Protein AF-A0A7J4URX9-F1 (afdb_monomer)

Nearest PDB structures (foldseek):
  2frx-assembly2_B  TM=7.242E-01  e=1.346E-05  Escherichia coli
  3m6u-assembly2_B  TM=7.149E-01  e=2.124E-04  Thermus thermophilus HB8
  3m6u-assembly1_A  TM=7.146E-01  e=2.262E-04  Thermus thermophilus HB8
  3m6w-assembly1_A  TM=6.683E-01  e=1.458E-04  Thermus thermophilus HB8
  1r3f-assembly1_A  TM=7.777E-01  e=3.633E-02  Escherichia coli

Structure (mmCIF, N/CA/C/O backbone):
data_AF-A0A7J4URX9-F1
#
_entry.id   AF-A0A7J4URX9-F1
#
loop_
_atom_site.group_PDB
_atom_site.id
_atom_site.type_symbol
_atom_site.label_atom_id
_atom_site.label_alt_id
_atom_site.label_comp_id
_atom_site.label_asym_id
_atom_site.label_entity_id
_atom_site.label_seq_id
_atom_site.pdbx_PDB_ins_code
_atom_site.Cartn_x
_atom_site.Cartn_y
_atom_site.Cartn_z
_atom_site.occupancy
_atom_site.B_iso_or_equiv
_atom_site.auth_seq_id
_atom_site.auth_comp_id
_atom_site.auth_asym_id
_atom_site.auth_atom_id
_atom_site.pdbx_PDB_model_num
ATOM 1 N N . MET A 1 1 ? 7.053 -5.884 31.445 1.00 36.00 1 MET A N 1
ATOM 2 C CA . MET A 1 1 ? 6.019 -6.683 30.756 1.00 36.00 1 MET A CA 1
ATOM 3 C C . MET A 1 1 ? 5.696 -5.965 29.459 1.00 36.00 1 MET A C 1
ATOM 5 O O . MET A 1 1 ? 5.191 -4.854 29.519 1.00 36.00 1 MET A O 1
ATOM 9 N N . ASN A 1 2 ? 6.077 -6.520 28.306 1.00 38.16 2 ASN A N 1
ATOM 10 C CA . ASN A 1 2 ? 5.675 -5.956 27.017 1.00 38.16 2 ASN A CA 1
ATOM 11 C C . ASN A 1 2 ? 4.219 -6.352 26.788 1.00 38.16 2 ASN A C 1
ATOM 13 O O . ASN A 1 2 ? 3.954 -7.459 26.323 1.00 38.16 2 ASN A O 1
ATOM 17 N N . SER A 1 3 ? 3.282 -5.487 27.172 1.00 44.22 3 SER A N 1
ATOM 18 C CA . SER A 1 3 ? 1.875 -5.666 26.828 1.00 44.22 3 SER A CA 1
ATOM 19 C C . SER A 1 3 ? 1.781 -5.687 25.306 1.00 44.22 3 SER A C 1
ATOM 21 O O . SER A 1 3 ? 1.967 -4.666 24.641 1.00 44.22 3 SER A O 1
ATOM 23 N N . THR A 1 4 ? 1.578 -6.873 24.738 1.00 56.09 4 THR A N 1
ATOM 24 C CA . THR A 1 4 ? 1.319 -7.014 23.308 1.00 56.09 4 THR A CA 1
ATOM 25 C C . THR A 1 4 ? -0.019 -6.334 23.076 1.00 56.09 4 THR A C 1
ATOM 27 O O . THR A 1 4 ? -1.043 -6.844 23.510 1.00 56.09 4 THR A O 1
ATOM 30 N N . ASN A 1 5 ? -0.008 -5.137 22.489 1.00 66.88 5 ASN A N 1
ATOM 31 C CA . ASN A 1 5 ? -1.236 -4.398 22.229 1.00 66.88 5 ASN A CA 1
ATOM 32 C C . ASN A 1 5 ? -2.047 -5.176 21.180 1.00 66.88 5 ASN A C 1
ATOM 34 O O . ASN A 1 5 ? -1.702 -5.176 19.994 1.00 66.88 5 ASN A O 1
ATOM 38 N N . ILE A 1 6 ? -3.044 -5.926 21.655 1.00 77.31 6 ILE A N 1
ATOM 39 C CA . ILE A 1 6 ? -3.957 -6.758 20.862 1.00 77.31 6 ILE A CA 1
ATOM 40 C C . ILE A 1 6 ? -5.274 -6.044 20.540 1.00 77.31 6 ILE A C 1
ATOM 42 O O . ILE A 1 6 ? -6.060 -6.569 19.759 1.00 77.31 6 ILE A O 1
ATOM 46 N N . THR A 1 7 ? -5.490 -4.850 21.089 1.00 84.44 7 THR A N 1
ATOM 47 C CA . THR A 1 7 ? -6.725 -4.086 20.920 1.00 84.44 7 THR A CA 1
ATOM 48 C C . THR A 1 7 ? -6.780 -3.444 19.539 1.00 84.44 7 THR A C 1
ATOM 50 O O . THR A 1 7 ? -5.805 -2.851 19.064 1.00 84.44 7 THR A O 1
ATOM 53 N N . PHE A 1 8 ? -7.936 -3.570 18.895 1.00 87.62 8 PHE A N 1
ATOM 54 C CA . PHE A 1 8 ? -8.270 -2.878 17.659 1.00 87.62 8 PHE A CA 1
ATOM 55 C C . PHE A 1 8 ? -9.323 -1.809 17.938 1.00 87.62 8 PHE A C 1
ATOM 57 O O . PHE A 1 8 ? -10.395 -2.131 18.444 1.00 87.62 8 PHE A O 1
ATOM 64 N N . ASN A 1 9 ? -9.031 -0.573 17.537 1.00 90.12 9 ASN A N 1
ATOM 65 C CA . ASN A 1 9 ? -9.954 0.553 17.636 1.00 90.12 9 ASN A CA 1
ATOM 66 C C . ASN A 1 9 ? -10.513 0.872 16.254 1.00 90.12 9 ASN A C 1
ATOM 68 O O . ASN A 1 9 ? -9.742 1.037 15.304 1.00 90.12 9 ASN A O 1
ATOM 72 N N . LEU A 1 10 ? -11.834 0.961 16.126 1.00 91.44 10 LEU A N 1
ATOM 73 C CA . LEU A 1 10 ? -12.465 1.393 14.882 1.00 91.44 10 LEU A CA 1
ATOM 74 C C . LEU A 1 10 ? -11.994 2.813 14.521 1.00 91.44 10 LEU A C 1
ATOM 76 O O . LEU A 1 10 ? -11.958 3.693 15.381 1.00 91.44 10 LEU A O 1
ATOM 80 N N . LEU A 1 11 ? -11.635 3.043 13.255 1.00 92.12 11 LEU A N 1
ATOM 81 C CA . LEU A 1 11 ? -11.322 4.389 12.777 1.00 92.12 11 LEU A CA 1
ATOM 82 C C . LEU A 1 11 ? -12.607 5.235 12.770 1.00 92.12 11 LEU A C 1
ATOM 84 O O . LEU A 1 11 ? -13.595 4.796 12.167 1.00 92.12 11 LEU A O 1
ATOM 88 N N . PRO A 1 12 ? -12.594 6.443 13.364 1.00 91.25 12 PRO A N 1
ATOM 89 C CA . PRO A 1 12 ? -13.695 7.391 13.234 1.00 91.25 12 PRO A CA 1
ATOM 90 C C . PRO A 1 12 ? -13.956 7.733 11.765 1.00 91.25 12 PRO A C 1
ATOM 92 O O . PRO A 1 12 ? -13.069 7.604 10.914 1.00 91.25 12 PRO A O 1
ATOM 95 N N . PHE A 1 13 ? -15.174 8.175 11.445 1.00 88.50 13 PHE A N 1
ATOM 96 C CA . PHE A 1 13 ? -15.499 8.550 10.069 1.00 88.50 13 PHE A CA 1
ATOM 97 C C . PHE A 1 13 ? -14.692 9.784 9.636 1.00 88.50 13 PHE A C 1
ATOM 99 O O . PHE A 1 13 ? -14.005 9.732 8.612 1.00 88.50 13 PHE A O 1
ATOM 106 N N . ASP A 1 14 ? -14.718 10.834 10.460 1.00 84.44 14 ASP A N 1
ATOM 107 C CA . ASP A 1 14 ? -14.059 12.127 10.249 1.00 84.44 14 ASP A CA 1
ATOM 108 C C . ASP A 1 14 ? -13.445 12.691 11.553 1.00 84.44 14 ASP A C 1
ATOM 110 O O . ASP A 1 14 ? -13.210 11.958 12.512 1.00 84.44 14 ASP A O 1
ATOM 114 N N . THR A 1 15 ? -13.115 13.985 11.590 1.00 79.19 15 THR A N 1
ATOM 115 C CA . THR A 1 15 ? -12.515 14.650 12.761 1.00 79.19 15 THR A CA 1
ATOM 116 C C . THR A 1 15 ? -13.538 15.197 13.765 1.00 79.19 15 THR A C 1
ATOM 118 O O . THR A 1 15 ? -13.140 15.790 14.764 1.00 79.19 15 THR A O 1
ATOM 121 N N . SER A 1 16 ? -14.844 15.001 13.547 1.00 71.69 16 SER A N 1
ATOM 122 C CA . SER A 1 16 ? -15.910 15.488 14.441 1.00 71.69 16 SER A CA 1
ATOM 123 C C . SER A 1 16 ? -16.097 14.645 15.714 1.00 71.69 16 SER A C 1
ATOM 125 O O . SER A 1 16 ? -16.978 14.929 16.526 1.00 71.69 16 SER A O 1
ATOM 127 N N . HIS A 1 17 ? -15.267 13.616 15.908 1.00 60.38 17 HIS A N 1
ATOM 128 C CA . HIS A 1 17 ? -15.390 12.637 16.987 1.00 60.38 17 HIS A CA 1
ATOM 129 C C . HIS A 1 17 ? -14.610 13.009 18.271 1.00 60.38 17 HIS A C 1
ATOM 131 O O . HIS A 1 17 ? -13.678 13.811 18.260 1.00 60.38 17 HIS A O 1
ATOM 137 N N . GLU A 1 18 ? -15.028 12.422 19.402 1.00 56.81 18 GLU A N 1
ATOM 138 C CA . GLU A 1 18 ? -14.534 12.693 20.764 1.00 56.81 18 GLU A CA 1
ATOM 139 C C . GLU A 1 18 ? -13.022 12.455 20.972 1.00 56.81 18 GLU A C 1
ATOM 141 O O . GLU A 1 18 ? -12.392 11.628 20.314 1.00 56.81 18 GLU A O 1
ATOM 146 N N . GLN A 1 19 ? -12.459 13.129 21.985 1.00 54.59 19 GLN A N 1
ATOM 147 C CA . GLN A 1 19 ? -11.021 13.259 22.288 1.00 54.59 19 GLN A CA 1
ATOM 148 C C . GLN A 1 19 ? -10.251 11.957 22.640 1.00 54.59 19 GLN A C 1
ATOM 150 O O . GLN A 1 19 ? -9.067 12.038 22.952 1.00 54.59 19 GLN A O 1
ATOM 155 N N . ASN A 1 20 ? -10.866 10.769 22.567 1.00 52.75 20 ASN A N 1
ATOM 156 C CA . ASN A 1 20 ? -10.269 9.483 22.978 1.00 52.75 20 ASN A CA 1
ATOM 157 C C . ASN A 1 20 ? -10.174 8.414 21.865 1.00 52.75 20 ASN A C 1
ATOM 159 O O . ASN A 1 20 ? -9.870 7.258 22.154 1.00 52.75 20 ASN A O 1
ATOM 163 N N . GLN A 1 21 ? -10.419 8.763 20.599 1.00 59.75 21 GLN A N 1
ATOM 164 C CA . GLN A 1 21 ? -10.327 7.826 19.468 1.00 59.75 21 GLN A CA 1
ATOM 165 C C . GLN A 1 21 ? -9.030 7.988 18.663 1.00 59.75 21 GLN A C 1
ATOM 167 O O . GLN A 1 21 ? -8.235 8.899 18.902 1.00 59.75 21 GLN A O 1
ATOM 172 N N . SER A 1 22 ? -8.800 7.070 17.713 1.00 63.94 22 SER A N 1
ATOM 173 C CA . SER A 1 22 ? -7.709 7.194 16.742 1.00 63.94 22 SER A CA 1
ATOM 174 C C . SER A 1 22 ? -7.708 8.596 16.136 1.00 63.94 22 SER A C 1
ATOM 176 O O . SER A 1 22 ? -8.734 9.095 15.685 1.00 63.94 22 SER A O 1
ATOM 178 N N . THR A 1 23 ? -6.535 9.216 16.089 1.00 79.56 23 THR A N 1
ATOM 179 C CA . THR A 1 23 ? -6.318 10.506 15.414 1.00 79.56 23 THR A CA 1
ATOM 180 C C . THR A 1 23 ? -6.348 10.376 13.891 1.00 79.56 23 THR A C 1
ATOM 182 O O . THR A 1 23 ? -6.198 11.370 13.192 1.00 79.56 23 THR A O 1
ATOM 185 N N . ILE A 1 24 ? -6.496 9.153 13.378 1.00 90.00 24 ILE A N 1
ATOM 186 C CA . ILE A 1 24 ? -6.579 8.844 11.960 1.00 90.00 24 ILE A CA 1
ATOM 187 C C . ILE A 1 24 ? -8.029 8.530 11.611 1.00 90.00 24 ILE A C 1
ATOM 189 O O . ILE A 1 24 ? -8.640 7.640 12.200 1.00 90.00 24 ILE A O 1
ATOM 193 N N . THR A 1 25 ? -8.555 9.198 10.594 1.00 93.19 25 THR A N 1
ATOM 194 C CA . THR A 1 25 ? -9.942 9.018 10.164 1.00 93.19 25 THR A CA 1
ATOM 195 C C . THR A 1 25 ? -10.059 8.080 8.966 1.00 93.19 25 THR A C 1
ATOM 197 O O . THR A 1 25 ? -9.126 7.881 8.175 1.00 93.19 25 THR A O 1
ATOM 200 N N . ARG A 1 26 ? -11.250 7.500 8.794 1.00 95.25 26 ARG A N 1
ATOM 201 C CA . ARG A 1 26 ? -11.617 6.760 7.585 1.00 95.25 26 ARG A CA 1
ATOM 202 C C . ARG A 1 26 ? -11.500 7.658 6.356 1.00 95.25 26 ARG A C 1
ATOM 204 O O . ARG A 1 26 ? -10.989 7.197 5.337 1.00 95.25 26 ARG A O 1
ATOM 211 N N . MET A 1 27 ? -1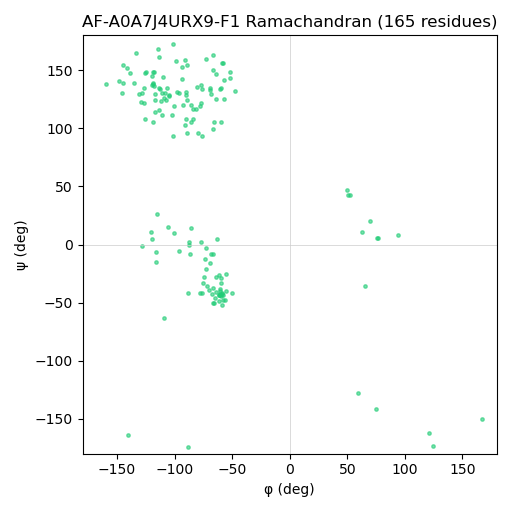1.972 8.902 6.440 1.00 95.38 27 MET A N 1
ATOM 212 C CA . MET A 1 27 ? -11.919 9.848 5.327 1.00 95.38 27 MET A CA 1
ATOM 213 C C . MET A 1 27 ? -10.487 10.097 4.848 1.00 95.38 27 MET A C 1
ATOM 215 O O . MET A 1 27 ? -10.219 9.879 3.670 1.00 95.38 27 MET A O 1
ATOM 219 N N . GLU A 1 28 ? -9.555 10.438 5.742 1.00 95.69 28 GLU A N 1
ATOM 220 C CA . GLU A 1 28 ? -8.148 10.684 5.378 1.00 95.69 28 GLU A CA 1
ATOM 221 C C . GLU A 1 28 ? -7.490 9.451 4.747 1.00 95.69 28 GLU A C 1
ATOM 223 O O . GLU A 1 28 ? -6.751 9.550 3.765 1.00 95.69 28 GLU A O 1
ATOM 228 N N . LEU A 1 29 ? -7.782 8.261 5.284 1.00 97.31 29 LEU A N 1
ATOM 229 C CA . LEU A 1 29 ? -7.277 7.012 4.727 1.00 97.31 29 LEU A CA 1
ATOM 230 C C . LEU A 1 29 ? -7.762 6.799 3.288 1.00 97.31 29 LEU A C 1
ATOM 232 O O . LEU A 1 29 ? -6.967 6.427 2.422 1.00 97.31 29 LEU A O 1
ATOM 236 N N . LEU A 1 30 ? -9.061 6.966 3.038 1.00 97.69 30 LEU A N 1
ATOM 237 C CA . LEU A 1 30 ? -9.641 6.732 1.716 1.00 97.69 30 LEU A CA 1
ATOM 238 C C . LEU A 1 30 ? -9.244 7.824 0.723 1.00 97.69 30 LEU A C 1
ATOM 240 O O . LEU A 1 30 ? -8.968 7.515 -0.436 1.00 97.69 30 LEU A O 1
ATOM 244 N N . GLU A 1 31 ? -9.128 9.067 1.183 1.00 97.19 31 GLU A N 1
ATOM 245 C CA . GLU A 1 31 ? -8.589 10.172 0.401 1.00 97.19 31 GLU A CA 1
ATOM 246 C C . GLU A 1 31 ? -7.152 9.885 -0.042 1.00 97.19 31 GLU A C 1
ATOM 248 O O . GLU A 1 31 ? -6.835 10.045 -1.220 1.00 97.19 31 GLU A O 1
ATOM 253 N N . PHE A 1 32 ? -6.296 9.366 0.844 1.00 97.56 32 PHE A N 1
ATOM 254 C CA . PHE A 1 32 ? -4.947 8.943 0.467 1.00 97.56 32 PHE A CA 1
ATOM 255 C C . PHE A 1 32 ? -4.959 7.910 -0.673 1.00 97.56 32 PHE A C 1
ATOM 257 O O . PHE A 1 32 ? -4.226 8.064 -1.654 1.00 97.56 32 PHE A O 1
ATOM 264 N N . TRP A 1 33 ? -5.787 6.864 -0.576 1.00 98.50 33 TRP A N 1
ATOM 265 C CA . TRP A 1 33 ? -5.864 5.822 -1.609 1.00 98.50 33 TRP A CA 1
ATOM 266 C C . TRP A 1 33 ? -6.428 6.342 -2.937 1.00 98.50 33 TRP A C 1
ATOM 268 O O . TRP A 1 33 ? -5.928 5.964 -4.002 1.00 98.50 33 TRP A O 1
ATOM 278 N N . ASN A 1 34 ? -7.413 7.237 -2.888 1.00 98.56 34 ASN A N 1
ATOM 279 C CA . ASN A 1 34 ? -7.955 7.887 -4.075 1.00 98.56 34 ASN A CA 1
ATOM 280 C C . ASN A 1 34 ? -6.922 8.818 -4.728 1.00 98.56 34 ASN A C 1
ATOM 282 O O . ASN A 1 34 ? -6.631 8.696 -5.916 1.00 98.56 34 ASN A O 1
ATOM 286 N N . ASN A 1 35 ? -6.297 9.701 -3.952 1.00 97.88 35 ASN A N 1
ATOM 287 C CA . ASN A 1 35 ? -5.339 10.672 -4.470 1.00 97.88 35 ASN A CA 1
ATOM 288 C C . ASN A 1 35 ? -4.096 9.977 -5.032 1.00 97.88 35 ASN A C 1
ATOM 290 O O . ASN A 1 35 ? -3.680 10.274 -6.152 1.00 97.88 35 ASN A O 1
ATOM 294 N N . ARG A 1 36 ? -3.532 9.006 -4.297 1.00 98.19 36 ARG A N 1
ATOM 295 C CA . ARG A 1 36 ? -2.291 8.344 -4.708 1.00 98.19 36 ARG A CA 1
ATOM 296 C C . ARG A 1 36 ? -2.497 7.305 -5.804 1.00 98.19 36 ARG A C 1
ATOM 298 O O . ARG A 1 36 ? -1.669 7.234 -6.705 1.00 98.19 36 ARG A O 1
ATOM 305 N N . PHE A 1 37 ? -3.550 6.492 -5.737 1.00 98.44 37 PHE A N 1
ATOM 306 C CA . PHE A 1 37 ? -3.718 5.334 -6.628 1.00 98.44 37 PHE A CA 1
ATOM 307 C C . PHE A 1 37 ? -4.937 5.430 -7.550 1.00 98.44 37 PHE A C 1
ATOM 309 O O . PHE A 1 37 ? -5.101 4.598 -8.446 1.00 98.44 37 PHE A O 1
ATOM 316 N N . GLY A 1 38 ? -5.783 6.445 -7.370 1.00 98.31 38 GLY A N 1
ATOM 317 C CA . GLY A 1 38 ? -7.036 6.580 -8.106 1.00 98.31 38 GLY A CA 1
ATOM 318 C C . GLY A 1 38 ? -8.081 5.541 -7.703 1.00 98.31 38 GLY A C 1
ATOM 319 O O . GLY A 1 38 ? -8.961 5.243 -8.500 1.00 98.31 38 GLY A O 1
ATOM 320 N N . ILE A 1 39 ? -7.978 4.920 -6.523 1.00 98.50 39 ILE A N 1
ATOM 321 C CA . ILE A 1 39 ? -8.969 3.918 -6.105 1.00 98.50 39 ILE A CA 1
ATOM 322 C C . ILE A 1 39 ? -10.173 4.633 -5.476 1.00 98.50 39 ILE A C 1
ATOM 324 O O . ILE A 1 39 ? -9.998 5.251 -4.423 1.00 98.50 39 ILE A O 1
ATOM 328 N N . PRO A 1 40 ? -11.383 4.532 -6.063 1.00 97.88 40 PRO A N 1
ATOM 329 C CA . PRO A 1 40 ? -12.571 5.178 -5.516 1.00 97.88 40 PRO A CA 1
ATOM 330 C C . PRO A 1 40 ? -12.951 4.609 -4.145 1.00 97.88 40 PRO A C 1
ATOM 332 O O . PRO A 1 40 ? -12.793 3.412 -3.881 1.00 97.88 40 PRO A O 1
ATOM 335 N N . SER A 1 41 ? -13.490 5.459 -3.272 1.00 97.06 41 SER A N 1
ATOM 336 C CA . SER A 1 41 ? -13.866 5.090 -1.900 1.00 97.06 41 SER A CA 1
ATOM 337 C C . SER A 1 41 ? -14.936 3.986 -1.836 1.00 97.06 41 SER A C 1
ATOM 339 O O . SER A 1 41 ? -14.980 3.196 -0.891 1.00 97.06 41 SER A O 1
ATOM 341 N N . GLU A 1 42 ? -15.753 3.877 -2.883 1.00 97.19 42 GLU A N 1
ATOM 342 C CA . GLU A 1 42 ? -16.861 2.941 -3.057 1.00 97.19 42 GLU A CA 1
ATOM 343 C C . GLU A 1 42 ? -16.375 1.489 -3.094 1.00 97.19 42 GLU A C 1
ATOM 345 O O . GLU A 1 42 ? -17.097 0.585 -2.667 1.00 97.19 42 GLU A O 1
ATOM 350 N N . ILE A 1 43 ? -15.129 1.263 -3.531 1.00 97.88 43 ILE A N 1
ATOM 351 C CA . ILE A 1 43 ? -14.460 -0.045 -3.480 1.00 97.88 43 ILE A CA 1
ATOM 352 C C . ILE A 1 43 ? -14.355 -0.552 -2.036 1.00 97.88 43 ILE A C 1
ATOM 354 O O . ILE A 1 43 ? -14.388 -1.757 -1.780 1.00 97.88 43 ILE A O 1
ATOM 358 N N . PHE A 1 44 ? -14.285 0.366 -1.071 1.00 97.06 44 PHE A N 1
ATOM 359 C CA . PHE A 1 44 ? -14.112 0.064 0.344 1.00 97.06 44 PHE A CA 1
ATOM 360 C C . PHE A 1 44 ? -15.417 0.131 1.150 1.00 97.06 44 PHE A C 1
ATOM 362 O O . PHE A 1 44 ? -15.371 0.059 2.379 1.00 97.06 44 PHE A O 1
ATOM 369 N N . LYS A 1 45 ? -16.588 0.251 0.504 1.00 94.62 45 LYS A N 1
ATOM 370 C CA . LYS A 1 45 ? -17.884 0.432 1.194 1.00 94.62 45 LYS A CA 1
ATOM 371 C C . LYS A 1 45 ? -18.250 -0.707 2.151 1.00 94.62 45 LYS A C 1
ATOM 373 O O . LYS A 1 45 ? -18.870 -0.469 3.176 1.00 94.62 45 LYS A O 1
ATOM 378 N N . GLU A 1 46 ? -17.845 -1.935 1.830 1.00 94.19 46 GLU A N 1
ATOM 379 C CA . GLU A 1 46 ? -18.103 -3.123 2.659 1.00 94.19 46 GLU A CA 1
ATOM 380 C C . GLU A 1 46 ? -17.027 -3.353 3.734 1.00 94.19 46 GLU A C 1
ATOM 382 O O . GLU A 1 46 ? -17.090 -4.339 4.470 1.00 94.19 46 GLU A O 1
ATOM 387 N N . TYR A 1 47 ? -16.009 -2.489 3.793 1.00 96.31 47 TYR A N 1
ATOM 388 C CA . TYR A 1 47 ? -14.886 -2.631 4.710 1.00 96.31 47 TYR A CA 1
ATOM 389 C C . TYR A 1 47 ? -14.971 -1.618 5.843 1.00 96.31 47 TYR A C 1
ATOM 391 O O . TYR A 1 47 ? -15.149 -0.426 5.600 1.00 96.31 47 TYR A O 1
ATOM 399 N N . THR A 1 48 ? -14.750 -2.075 7.069 1.00 95.12 48 THR A N 1
ATOM 400 C CA . THR A 1 48 ? -14.400 -1.243 8.221 1.00 95.12 48 THR A CA 1
ATOM 401 C C . THR A 1 48 ? -12.883 -1.174 8.369 1.00 95.12 48 THR A C 1
ATOM 403 O O . THR A 1 48 ? -12.160 -2.080 7.937 1.00 95.12 48 THR A O 1
ATOM 406 N N . PHE A 1 49 ? -12.388 -0.081 8.954 1.00 95.31 49 PHE A N 1
ATOM 407 C CA . PHE A 1 49 ? -10.960 0.119 9.177 1.00 95.31 49 PHE A CA 1
ATOM 408 C C . PHE A 1 49 ? -10.662 0.255 10.655 1.00 95.31 49 PHE A C 1
ATOM 410 O O . PHE A 1 49 ? -11.398 0.925 11.370 1.00 95.31 49 PHE A O 1
ATOM 417 N N . TRP A 1 50 ? -9.572 -0.368 11.085 1.00 93.81 50 TRP A N 1
ATOM 418 C CA . TRP A 1 50 ? -9.232 -0.494 12.497 1.00 93.81 50 TRP A CA 1
ATOM 419 C C . TRP A 1 50 ? -7.758 -0.197 12.736 1.00 93.81 50 TRP A C 1
ATOM 421 O O . TRP A 1 50 ? -6.903 -0.652 11.973 1.00 93.81 50 TRP A O 1
ATOM 431 N N . GLU A 1 51 ? -7.442 0.525 13.802 1.00 92.62 51 GLU A N 1
ATOM 432 C CA . GLU A 1 51 ? -6.076 0.789 14.232 1.00 92.62 51 GLU A CA 1
ATOM 433 C C . GLU A 1 51 ? -5.664 -0.182 15.346 1.00 92.62 51 GLU A C 1
ATOM 435 O O . GLU A 1 51 ? -6.385 -0.354 16.324 1.00 92.62 51 GLU A O 1
ATOM 440 N N . LYS A 1 52 ? -4.486 -0.809 15.207 1.00 89.94 52 LYS A N 1
ATOM 441 C CA . LYS A 1 52 ? -3.869 -1.655 16.244 1.00 89.94 52 LYS A CA 1
ATOM 442 C C . LYS A 1 52 ? -2.518 -1.092 16.680 1.00 89.94 52 LYS A C 1
ATOM 444 O O . LYS A 1 52 ? -1.519 -1.272 15.979 1.00 89.94 52 LYS A O 1
ATOM 449 N N . GLY A 1 53 ? -2.444 -0.486 17.859 1.00 85.81 53 GLY A N 1
ATOM 450 C CA . GLY A 1 53 ? -1.250 0.244 18.297 1.00 85.81 53 GLY A CA 1
ATOM 451 C C . GLY A 1 53 ? -1.127 1.587 17.571 1.00 85.81 53 GLY A C 1
ATOM 452 O O . GLY A 1 53 ? -2.132 2.238 17.345 1.00 85.81 53 GLY A O 1
ATOM 453 N N . SER A 1 54 ? 0.087 2.012 17.203 1.00 85.38 54 SER A N 1
ATOM 454 C CA . SER A 1 54 ? 0.303 3.324 16.570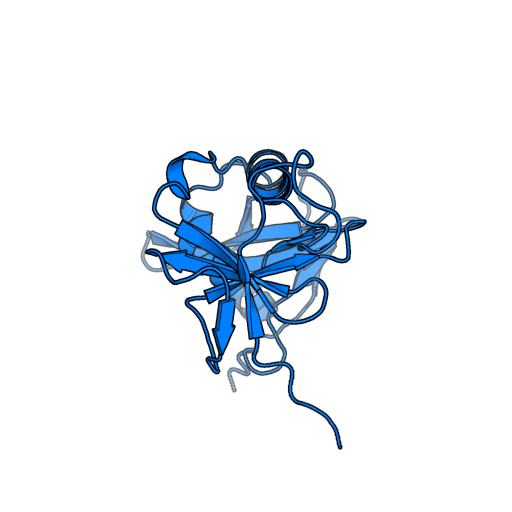 1.00 85.38 54 SER A CA 1
ATOM 455 C C . SER A 1 54 ? 0.466 3.215 15.054 1.00 85.38 54 SER A C 1
ATOM 457 O O . SER A 1 54 ? 1.380 2.544 14.562 1.00 85.38 54 SER A O 1
ATOM 459 N N . GLY A 1 55 ? -0.431 3.865 14.311 1.00 89.56 55 GLY A N 1
ATOM 460 C CA . GLY A 1 55 ? -0.330 4.064 12.871 1.00 89.56 55 GLY A CA 1
ATOM 461 C C . GLY A 1 55 ? -0.672 2.841 12.036 1.00 89.56 55 GLY A C 1
ATOM 462 O O . GLY A 1 55 ? -0.463 2.819 10.817 1.00 89.56 55 GLY A O 1
ATOM 463 N N . LYS A 1 56 ? -1.138 1.772 12.684 1.00 93.94 56 LYS A N 1
ATOM 464 C CA . LYS A 1 56 ? -1.303 0.474 12.055 1.00 93.94 56 LYS A CA 1
ATOM 465 C C . LYS A 1 56 ? -2.763 0.215 11.697 1.00 93.94 56 LYS A C 1
ATOM 467 O O . LYS A 1 56 ? -3.478 -0.427 12.453 1.00 93.94 56 LYS A O 1
ATOM 472 N N . ILE A 1 57 ? -3.133 0.547 10.458 1.00 95.81 57 ILE A N 1
ATOM 473 C CA . ILE A 1 57 ? -4.494 0.400 9.919 1.00 95.81 57 ILE A CA 1
ATOM 474 C C . ILE A 1 57 ? -4.745 -0.963 9.255 1.00 95.81 57 ILE A C 1
ATOM 476 O O . ILE A 1 57 ? -3.954 -1.419 8.421 1.00 95.81 57 ILE A O 1
ATOM 480 N N . TRP A 1 58 ? -5.846 -1.605 9.614 1.00 96.12 58 TRP A N 1
ATOM 481 C CA . TRP A 1 58 ? -6.323 -2.885 9.101 1.00 96.12 58 TRP A CA 1
ATOM 482 C C . TRP A 1 58 ? -7.677 -2.710 8.426 1.00 96.12 58 TRP A C 1
ATOM 484 O O . TRP A 1 58 ? -8.451 -1.856 8.837 1.00 96.12 58 TRP A O 1
ATOM 494 N N . ALA A 1 59 ? -7.954 -3.511 7.401 1.00 96.69 59 ALA A N 1
ATOM 495 C CA . ALA A 1 59 ? -9.232 -3.540 6.701 1.00 96.69 59 ALA A CA 1
ATOM 496 C C . ALA A 1 59 ? -9.952 -4.857 6.994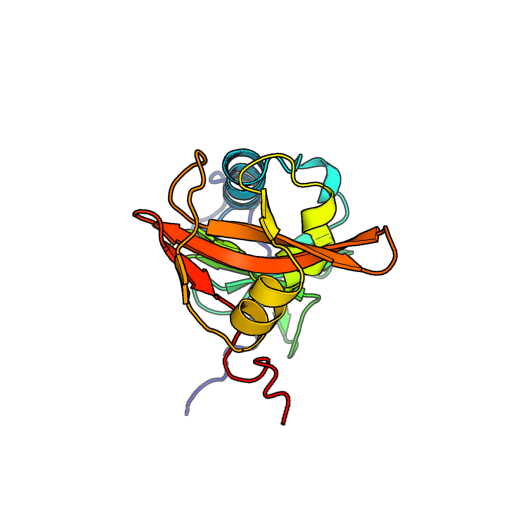 1.00 96.69 59 ALA A C 1
ATOM 498 O O . ALA A 1 59 ? -9.374 -5.934 6.816 1.00 96.69 59 ALA A O 1
ATOM 499 N N . PHE A 1 60 ? -11.221 -4.771 7.375 1.00 94.94 60 PHE A N 1
ATOM 500 C CA . PHE A 1 60 ? -12.073 -5.914 7.682 1.00 94.94 60 PHE A CA 1
ATOM 501 C C . PHE A 1 60 ? -13.376 -5.822 6.901 1.00 94.94 60 PHE A C 1
ATOM 503 O O . PHE A 1 60 ? -14.012 -4.776 6.903 1.00 94.94 60 PHE A O 1
ATOM 510 N N . LYS A 1 61 ? -13.772 -6.897 6.214 1.00 93.06 61 LYS A N 1
ATOM 511 C CA . LYS A 1 61 ? -15.062 -6.940 5.518 1.00 93.06 61 LYS A CA 1
ATOM 512 C C . LYS A 1 61 ? -16.134 -7.381 6.512 1.00 93.06 61 LYS A C 1
ATOM 514 O O . LYS A 1 61 ? -16.186 -8.558 6.856 1.00 93.06 61 LYS A O 1
ATOM 519 N N . GLY A 1 62 ? -16.961 -6.442 6.958 1.00 86.00 62 GLY A N 1
ATOM 520 C CA . GLY A 1 62 ? -17.957 -6.651 8.009 1.00 86.00 62 GLY A CA 1
ATOM 521 C C . GLY A 1 62 ? -17.807 -5.665 9.166 1.00 86.00 62 GLY A C 1
ATOM 522 O O . GLY A 1 62 ? -16.993 -4.742 9.112 1.00 86.00 62 GLY A O 1
ATOM 523 N N . ASN A 1 63 ? -18.595 -5.889 10.217 1.00 78.75 63 ASN A N 1
ATOM 524 C CA . ASN A 1 63 ? -18.665 -5.037 11.402 1.00 78.75 63 ASN A CA 1
ATOM 525 C C . ASN A 1 63 ? -18.424 -5.866 12.670 1.00 78.75 63 ASN A C 1
ATOM 527 O O . ASN A 1 63 ? -18.812 -7.032 12.734 1.00 78.75 63 ASN A O 1
ATOM 531 N N . LEU A 1 64 ? -17.808 -5.242 13.669 1.00 80.81 64 LEU A N 1
ATOM 532 C CA . LEU A 1 64 ? -17.605 -5.762 15.022 1.00 80.81 64 LEU A CA 1
ATOM 533 C C . LEU A 1 64 ? -17.982 -4.662 16.031 1.00 80.81 64 LEU A C 1
ATOM 535 O O . LEU A 1 64 ? -18.096 -3.500 15.623 1.00 80.81 64 LEU A O 1
ATOM 539 N N . PRO A 1 65 ? -18.174 -4.990 17.323 1.00 76.81 65 PRO A N 1
ATOM 540 C CA . PRO A 1 65 ? -18.222 -3.982 18.379 1.00 76.81 65 PRO A CA 1
ATOM 541 C C . PRO A 1 65 ? -16.990 -3.068 18.325 1.00 76.81 65 PRO A C 1
ATOM 543 O O . PRO A 1 65 ? -15.915 -3.506 17.924 1.00 76.81 65 PRO A O 1
ATOM 546 N N . GLN A 1 66 ? -17.151 -1.806 18.727 1.00 68.56 66 GLN A N 1
ATOM 547 C CA . GLN A 1 66 ? -16.172 -0.725 18.522 1.00 68.56 66 GLN A CA 1
ATOM 548 C C . GLN A 1 66 ? -14.762 -1.010 19.069 1.00 68.56 66 GLN A C 1
ATOM 550 O O . GLN A 1 66 ? -13.785 -0.479 18.537 1.00 68.56 66 GLN A O 1
ATOM 555 N N . GLU A 1 67 ? -14.663 -1.877 20.075 1.00 70.25 67 GLU A N 1
ATOM 556 C CA . GLU A 1 67 ? -13.416 -2.423 20.597 1.00 70.25 67 GLU A CA 1
ATOM 557 C C . GLU A 1 67 ? -13.504 -3.949 20.608 1.00 70.25 67 GLU A C 1
ATOM 559 O O . GLU A 1 67 ? -14.519 -4.536 20.992 1.00 70.25 67 GLU A O 1
ATOM 564 N N . THR A 1 68 ? -12.452 -4.616 20.137 1.00 73.06 68 THR A N 1
ATOM 565 C CA . THR A 1 68 ? -12.368 -6.080 20.141 1.00 73.06 68 THR A CA 1
ATOM 566 C C . THR A 1 68 ? -10.923 -6.519 20.376 1.00 73.06 68 THR A C 1
ATOM 568 O O . THR A 1 68 ? -10.000 -6.053 19.702 1.00 73.06 68 THR A O 1
ATOM 571 N N . GLU A 1 69 ? -10.720 -7.441 21.318 1.00 73.75 69 GLU A N 1
ATOM 572 C CA . GLU A 1 69 ? -9.423 -8.066 21.595 1.00 73.75 69 GLU A CA 1
ATOM 573 C C . GLU A 1 69 ? -9.257 -9.339 20.760 1.00 73.75 69 GLU A C 1
ATOM 575 O O . GLU A 1 69 ? -9.836 -10.382 21.056 1.00 73.75 69 GLU A O 1
ATOM 580 N N . ILE A 1 70 ? -8.470 -9.253 19.688 1.00 79.75 70 ILE A N 1
ATOM 581 C CA . ILE A 1 70 ? -8.180 -10.369 18.776 1.00 79.75 70 ILE A CA 1
ATOM 582 C C . ILE A 1 70 ? -6.742 -10.274 18.259 1.00 79.75 70 ILE A C 1
ATOM 584 O O . ILE A 1 70 ? -6.140 -9.201 18.178 1.00 79.75 70 ILE A O 1
ATOM 588 N N . GLU A 1 71 ? -6.151 -11.403 17.873 1.00 71.00 71 GLU A N 1
ATOM 589 C CA . GLU A 1 71 ? -4.762 -11.416 17.397 1.00 71.00 71 GLU A CA 1
ATOM 590 C C . GLU A 1 71 ? -4.604 -10.745 16.023 1.00 71.00 71 GLU A C 1
ATOM 592 O O . GLU A 1 71 ? -3.649 -9.988 15.800 1.00 71.00 71 GLU A O 1
ATOM 597 N N . ALA A 1 72 ? -5.568 -10.951 15.121 1.00 72.88 72 ALA A N 1
ATOM 598 C CA . ALA A 1 72 ? -5.597 -10.354 13.790 1.00 72.88 72 ALA A CA 1
ATOM 599 C C . ALA A 1 72 ? -7.035 -10.106 13.312 1.00 72.88 72 ALA A C 1
ATOM 601 O O . ALA A 1 72 ? -7.910 -10.948 13.497 1.00 72.88 72 ALA A O 1
ATOM 602 N N . LEU A 1 73 ? -7.252 -8.968 12.645 1.00 84.81 73 LEU A N 1
ATOM 603 C CA . LEU A 1 73 ? -8.543 -8.563 12.095 1.00 84.81 73 LEU A CA 1
ATOM 604 C C . LEU A 1 73 ? -8.408 -8.255 10.602 1.00 84.81 73 LEU A C 1
ATOM 606 O O . LEU A 1 73 ? -7.816 -7.246 10.219 1.00 84.81 73 LEU A O 1
ATOM 610 N N . GLY A 1 74 ? -8.947 -9.127 9.750 1.00 92.38 74 GLY A N 1
ATOM 611 C CA . GLY A 1 74 ? -8.885 -8.953 8.299 1.00 92.38 74 GLY A CA 1
ATOM 612 C C . GLY A 1 74 ? -7.447 -8.876 7.776 1.00 92.38 74 GLY A C 1
ATOM 613 O O . GLY A 1 74 ? -6.630 -9.753 8.055 1.00 92.38 74 GLY A O 1
ATOM 614 N N . ILE A 1 75 ? -7.130 -7.840 6.994 1.00 94.38 75 ILE A N 1
ATOM 615 C CA . ILE A 1 75 ? -5.790 -7.656 6.423 1.00 94.38 75 ILE A CA 1
ATOM 616 C C . ILE A 1 75 ? -5.140 -6.353 6.872 1.00 94.38 75 ILE A C 1
ATOM 618 O O . ILE A 1 75 ? -5.782 -5.310 6.982 1.00 94.38 75 ILE A O 1
ATOM 622 N N . ARG A 1 76 ? -3.817 -6.390 7.054 1.00 94.75 76 ARG A N 1
ATOM 623 C CA . ARG A 1 76 ? -3.004 -5.177 7.165 1.00 94.75 76 ARG A CA 1
ATOM 624 C C . ARG A 1 76 ? -3.225 -4.335 5.905 1.00 94.75 76 ARG A C 1
ATOM 626 O O . ARG A 1 76 ? -3.044 -4.859 4.809 1.00 94.75 76 ARG A O 1
ATOM 633 N N . PHE A 1 77 ? -3.613 -3.070 6.065 1.00 97.25 77 PHE A N 1
ATOM 634 C CA . PHE A 1 77 ? -4.030 -2.223 4.947 1.00 97.25 77 PHE A CA 1
ATOM 635 C C . PHE A 1 77 ? -3.007 -1.126 4.645 1.00 97.25 77 PHE A C 1
ATOM 637 O O . PHE A 1 77 ? -2.328 -1.175 3.616 1.00 97.25 77 PHE A O 1
ATOM 644 N N . THR A 1 78 ? -2.806 -0.226 5.606 1.00 97.38 78 THR A N 1
ATOM 645 C CA . THR A 1 78 ? -1.901 0.924 5.507 1.00 97.38 78 THR A CA 1
ATOM 646 C C . THR A 1 78 ? -1.137 1.104 6.817 1.00 97.38 78 THR A C 1
ATOM 648 O O . THR A 1 78 ? -1.643 0.802 7.902 1.00 97.38 78 THR A O 1
ATOM 651 N N . THR A 1 79 ? 0.100 1.579 6.729 1.00 95.62 79 THR A N 1
ATOM 652 C CA . THR A 1 79 ? 0.856 2.082 7.881 1.00 95.62 79 THR A CA 1
ATOM 653 C C . THR A 1 79 ? 1.050 3.584 7.712 1.00 95.62 79 THR A C 1
ATOM 655 O O . THR A 1 79 ? 1.414 4.024 6.625 1.00 95.62 79 THR A O 1
ATOM 658 N N . THR A 1 80 ? 0.820 4.365 8.762 1.00 94.12 80 THR A N 1
ATOM 659 C CA . THR A 1 80 ? 0.960 5.824 8.728 1.00 94.12 80 THR A CA 1
ATOM 660 C C . THR A 1 80 ? 1.563 6.352 10.023 1.00 94.12 80 THR A C 1
ATOM 662 O O . THR A 1 80 ? 1.407 5.752 11.077 1.00 94.12 80 THR A O 1
ATOM 665 N N . ASN A 1 81 ? 2.263 7.475 9.945 1.00 87.00 81 ASN A N 1
ATOM 666 C CA . ASN A 1 81 ? 2.615 8.308 11.100 1.00 87.00 81 ASN A CA 1
ATOM 667 C C . ASN A 1 81 ? 1.938 9.687 10.998 1.00 87.00 81 ASN A C 1
ATOM 669 O O . ASN A 1 81 ? 2.491 10.678 11.470 1.00 87.00 81 ASN A O 1
ATOM 673 N N . GLN A 1 82 ? 0.799 9.742 10.294 1.00 77.38 82 GLN A N 1
ATOM 674 C CA . GLN A 1 82 ? 0.025 10.916 9.858 1.00 77.38 82 GLN A CA 1
ATOM 675 C C . GLN A 1 82 ? 0.735 11.822 8.849 1.00 77.38 82 GLN A C 1
ATOM 677 O O . GLN A 1 82 ? 0.106 12.309 7.917 1.00 77.38 82 GLN A O 1
ATOM 682 N N . LYS A 1 83 ? 2.056 11.989 8.963 1.00 82.38 83 LYS A N 1
ATOM 683 C CA . LYS A 1 83 ? 2.863 12.763 8.004 1.00 82.38 83 LYS A CA 1
ATOM 684 C C . LYS A 1 83 ? 3.075 12.030 6.681 1.00 82.38 83 LYS A C 1
ATOM 686 O O . LYS A 1 83 ? 3.298 12.655 5.652 1.00 82.38 83 LYS A O 1
ATOM 691 N N . SER A 1 84 ? 3.061 10.701 6.714 1.00 89.50 84 SER A N 1
ATOM 692 C CA . SER A 1 84 ? 3.275 9.852 5.547 1.00 89.50 84 SER A CA 1
ATOM 693 C C . SER A 1 84 ? 2.425 8.594 5.632 1.00 89.50 84 SER A C 1
ATOM 695 O O . SER A 1 84 ? 2.320 7.975 6.691 1.00 89.50 84 SER A O 1
ATOM 697 N N . TRP A 1 85 ? 1.855 8.202 4.496 1.00 96.12 85 TRP A N 1
ATOM 698 C CA . TRP A 1 85 ? 0.978 7.046 4.371 1.00 96.12 85 TRP A CA 1
ATOM 699 C C . TRP A 1 85 ? 1.618 6.021 3.441 1.00 96.12 85 TRP A C 1
ATOM 701 O O . TRP A 1 85 ? 1.978 6.326 2.304 1.00 96.12 85 TRP A O 1
ATOM 711 N N . LYS A 1 86 ? 1.787 4.796 3.939 1.00 97.19 86 LYS A N 1
ATOM 712 C CA . LYS A 1 86 ? 2.414 3.688 3.219 1.00 97.19 86 LYS A CA 1
ATOM 713 C C . LYS A 1 86 ? 1.407 2.557 3.013 1.00 97.19 86 LYS A C 1
ATOM 715 O O . LYS A 1 86 ? 1.030 1.913 4.001 1.00 97.19 86 LYS A O 1
ATOM 720 N N . PRO A 1 87 ? 1.011 2.245 1.767 1.00 97.69 87 PRO A N 1
ATOM 721 C CA . PRO A 1 87 ? 0.192 1.072 1.513 1.00 97.69 87 PRO A CA 1
ATOM 722 C C . PRO A 1 87 ? 1.004 -0.187 1.818 1.00 97.69 87 PRO A C 1
ATOM 724 O O . PRO A 1 87 ? 2.230 -0.228 1.684 1.00 97.69 87 PRO A O 1
ATOM 727 N N . THR A 1 88 ? 0.318 -1.242 2.232 1.00 97.12 88 THR A N 1
ATOM 728 C CA . THR A 1 88 ? 0.959 -2.545 2.419 1.00 97.12 88 THR A CA 1
ATOM 729 C C . THR A 1 88 ? 0.923 -3.357 1.128 1.00 97.12 88 THR A C 1
ATOM 731 O O . THR A 1 88 ? 0.014 -3.217 0.310 1.00 97.12 88 THR A O 1
ATOM 734 N N . THR A 1 89 ? 1.871 -4.282 0.980 1.00 95.94 89 THR A N 1
ATOM 735 C CA . THR A 1 89 ? 1.875 -5.262 -0.117 1.00 95.94 89 THR A CA 1
ATOM 736 C C . THR A 1 89 ? 0.574 -6.068 -0.178 1.00 95.94 89 THR A C 1
ATOM 738 O O . THR A 1 89 ? 0.036 -6.246 -1.263 1.00 95.94 89 THR A O 1
ATOM 741 N N . ASN A 1 90 ? 0.005 -6.473 0.967 1.00 94.75 90 ASN A N 1
ATOM 742 C CA . ASN A 1 90 ? -1.279 -7.191 1.010 1.00 94.75 90 ASN A CA 1
ATOM 743 C C . ASN A 1 90 ? -2.431 -6.353 0.440 1.00 94.75 90 ASN A C 1
ATOM 745 O O . ASN A 1 90 ? -3.258 -6.864 -0.310 1.00 94.75 90 ASN A O 1
ATOM 749 N N . ALA A 1 91 ? -2.490 -5.067 0.792 1.00 97.12 91 ALA A N 1
ATOM 750 C CA . ALA A 1 91 ? -3.521 -4.173 0.283 1.00 97.12 91 ALA A CA 1
ATOM 751 C C . ALA A 1 91 ? -3.360 -3.922 -1.218 1.00 97.12 91 ALA A C 1
ATOM 753 O O . ALA A 1 91 ? -4.344 -3.985 -1.950 1.00 97.12 91 ALA A O 1
ATOM 754 N N . ALA A 1 92 ? -2.128 -3.709 -1.689 1.00 96.88 92 ALA A N 1
ATOM 755 C CA . ALA A 1 92 ? -1.845 -3.561 -3.114 1.00 96.88 92 ALA A CA 1
ATOM 756 C C . ALA A 1 92 ? -2.230 -4.820 -3.904 1.00 96.88 92 ALA A C 1
ATOM 758 O O . ALA A 1 92 ? -2.871 -4.711 -4.942 1.00 96.88 92 ALA A O 1
ATOM 759 N N . GLN A 1 93 ? -1.918 -6.011 -3.391 1.00 95.69 93 GLN A N 1
ATOM 760 C CA . GLN A 1 93 ? -2.305 -7.279 -4.014 1.00 95.69 93 GLN A CA 1
ATOM 761 C C . GLN A 1 93 ? -3.828 -7.471 -4.046 1.00 95.69 93 GLN A C 1
ATOM 763 O O . GLN A 1 93 ? -4.372 -7.918 -5.051 1.00 95.69 93 GLN A O 1
ATOM 768 N N . LYS A 1 94 ? -4.537 -7.106 -2.969 1.00 96.75 94 LYS A N 1
ATOM 769 C CA . LYS A 1 94 ? -5.993 -7.290 -2.878 1.00 96.75 94 LYS A CA 1
ATOM 770 C C . LYS A 1 94 ? -6.789 -6.262 -3.683 1.00 96.75 94 LYS A C 1
ATOM 772 O O . LYS A 1 94 ? -7.776 -6.631 -4.308 1.00 96.75 94 LYS A O 1
ATOM 777 N N . PHE A 1 95 ? -6.393 -4.991 -3.653 1.00 97.56 95 PHE A N 1
ATOM 778 C CA . PHE A 1 95 ? -7.195 -3.877 -4.177 1.00 97.56 95 PHE A CA 1
ATOM 779 C C . PHE A 1 95 ? -6.552 -3.150 -5.355 1.00 97.56 95 PHE A C 1
ATOM 781 O O . PHE A 1 95 ? -7.229 -2.406 -6.056 1.00 97.56 95 PHE A O 1
ATOM 788 N N . GLY A 1 96 ? -5.261 -3.357 -5.612 1.00 97.12 96 GLY A N 1
ATOM 789 C CA . GLY A 1 96 ? -4.525 -2.585 -6.611 1.00 97.12 96 GLY A CA 1
ATOM 790 C C . GLY A 1 96 ? -4.943 -2.842 -8.058 1.00 97.12 96 GLY A C 1
ATOM 791 O O . GLY A 1 96 ? -4.511 -2.109 -8.939 1.00 97.12 96 GLY A O 1
ATOM 792 N N . HIS A 1 97 ? -5.801 -3.830 -8.326 1.00 96.69 97 HIS A N 1
ATOM 793 C CA . HIS A 1 97 ? -6.436 -3.992 -9.637 1.00 96.69 97 HIS A CA 1
ATOM 794 C C . HIS A 1 97 ? -7.463 -2.889 -9.949 1.00 96.69 97 HIS A C 1
ATOM 796 O O . HIS A 1 97 ? -7.798 -2.695 -11.112 1.00 96.69 97 HIS A O 1
ATOM 802 N N . HIS A 1 98 ? -7.915 -2.131 -8.943 1.00 97.94 98 HIS A N 1
ATOM 803 C CA . HIS A 1 98 ? -8.731 -0.926 -9.127 1.00 97.94 98 HIS A CA 1
ATOM 804 C C . HIS A 1 98 ? -7.900 0.350 -9.343 1.00 97.94 98 HIS A C 1
ATOM 806 O O . HIS A 1 98 ? -8.465 1.408 -9.615 1.00 97.94 98 HIS A O 1
ATOM 812 N N . ALA A 1 99 ? -6.574 0.285 -9.185 1.00 97.81 99 ALA A N 1
ATOM 813 C CA . ALA A 1 99 ? -5.713 1.454 -9.304 1.00 97.81 99 ALA A CA 1
ATOM 814 C C . ALA A 1 99 ? -5.483 1.836 -10.769 1.00 97.81 99 ALA A C 1
ATOM 816 O O . ALA A 1 99 ? -5.188 0.985 -11.609 1.00 97.81 99 ALA A O 1
ATOM 817 N N . HIS A 1 100 ? -5.548 3.136 -11.048 1.00 96.50 100 HIS A N 1
ATOM 818 C CA . HIS A 1 100 ? -5.253 3.707 -12.365 1.00 96.50 100 HIS A CA 1
ATOM 819 C C . HIS A 1 100 ? -4.239 4.862 -12.307 1.00 96.50 100 HIS A C 1
ATOM 821 O O . HIS A 1 100 ? -3.857 5.392 -13.347 1.00 96.50 100 HIS A O 1
ATOM 827 N N . LYS A 1 101 ? -3.767 5.234 -11.108 1.00 97.88 101 LYS A N 1
ATOM 828 C CA . LYS A 1 101 ? -2.673 6.193 -10.892 1.00 97.88 101 LYS A CA 1
ATOM 829 C C . LYS A 1 101 ? -1.515 5.522 -10.167 1.00 97.88 101 LYS A C 1
ATOM 831 O O . LYS A 1 101 ? -1.730 4.627 -9.352 1.00 97.88 101 LYS A O 1
ATOM 836 N N . ASN A 1 102 ? -0.293 5.971 -10.453 1.00 98.19 102 ASN A N 1
ATOM 837 C CA . ASN A 1 102 ? 0.927 5.485 -9.801 1.00 98.19 102 ASN A CA 1
ATOM 838 C C . ASN A 1 102 ? 1.047 3.945 -9.806 1.00 98.19 102 ASN A C 1
ATOM 840 O O . ASN A 1 102 ? 1.416 3.318 -8.809 1.00 98.19 102 ASN A O 1
ATOM 844 N N . VAL A 1 103 ? 0.712 3.344 -10.953 1.00 97.62 103 VAL A N 1
ATOM 845 C CA . VAL A 1 103 ? 0.859 1.911 -11.230 1.00 97.62 103 VAL A CA 1
ATOM 846 C C . VAL A 1 103 ? 2.013 1.722 -12.205 1.00 97.62 103 VAL A C 1
ATOM 848 O O . VAL A 1 103 ? 2.005 2.286 -13.298 1.00 97.62 103 VAL A O 1
ATOM 851 N N . LEU A 1 104 ? 2.987 0.905 -11.822 1.00 96.88 104 LEU A N 1
ATOM 852 C CA . LEU A 1 104 ? 4.193 0.660 -12.602 1.00 96.88 104 LEU A CA 1
ATOM 853 C C . LEU A 1 104 ? 4.189 -0.796 -13.075 1.00 96.88 104 LEU A C 1
ATOM 855 O O . LEU A 1 104 ? 4.204 -1.720 -12.262 1.00 96.88 104 LEU A O 1
ATOM 859 N N . SER A 1 105 ? 4.115 -1.001 -14.393 1.00 95.56 105 SER A N 1
ATOM 860 C CA . SER A 1 105 ? 4.178 -2.341 -14.990 1.00 95.56 105 SER A CA 1
ATOM 861 C C . SER A 1 105 ? 5.624 -2.709 -15.281 1.00 95.56 105 SER A C 1
ATOM 863 O O . SER A 1 105 ? 6.303 -1.974 -15.991 1.00 95.56 105 SER A O 1
ATOM 865 N N . LEU A 1 106 ? 6.075 -3.841 -14.751 1.00 95.50 106 LEU A N 1
ATOM 866 C CA . LEU A 1 106 ? 7.429 -4.341 -14.958 1.00 95.50 106 LEU A CA 1
ATOM 867 C C . LEU A 1 106 ? 7.416 -5.602 -15.837 1.00 95.50 106 LEU A C 1
ATOM 869 O O . LEU A 1 106 ? 6.505 -6.431 -15.705 1.00 95.50 106 LEU A O 1
ATOM 873 N N . PRO A 1 107 ? 8.424 -5.782 -16.709 1.00 93.44 107 PRO A N 1
ATOM 874 C CA . PRO A 1 107 ? 8.663 -7.054 -17.375 1.00 93.44 107 PRO A CA 1
ATOM 875 C C . PRO A 1 107 ? 9.093 -8.128 -16.365 1.00 93.44 107 PRO A C 1
ATOM 877 O O . PRO A 1 107 ? 9.479 -7.837 -15.230 1.00 93.44 107 PRO A O 1
ATOM 880 N N . PHE A 1 108 ? 8.998 -9.393 -16.772 1.00 91.44 108 PHE A N 1
ATOM 881 C CA . PHE A 1 108 ? 9.181 -10.537 -15.877 1.00 91.44 108 PHE A CA 1
ATOM 882 C C . PHE A 1 108 ? 10.561 -10.572 -15.198 1.00 91.44 108 PHE A C 1
ATOM 884 O O . PHE A 1 108 ? 10.646 -10.806 -13.996 1.00 91.44 108 PHE A O 1
ATOM 891 N N . ASP A 1 109 ? 11.633 -10.271 -15.928 1.00 92.31 109 ASP A N 1
ATOM 892 C CA . ASP A 1 109 ? 13.004 -10.207 -15.407 1.00 92.31 109 ASP A CA 1
ATOM 893 C C . ASP A 1 109 ? 13.165 -9.156 -14.292 1.00 92.31 109 ASP A C 1
ATOM 895 O O . ASP A 1 109 ? 13.834 -9.397 -13.285 1.00 92.31 109 ASP A O 1
ATOM 899 N N . GLN A 1 110 ? 12.501 -8.008 -14.428 1.00 95.69 110 GLN A N 1
ATOM 900 C CA . GLN A 1 110 ? 12.485 -6.962 -13.406 1.00 95.69 110 GLN A CA 1
ATOM 901 C C . GLN A 1 110 ? 11.577 -7.329 -12.228 1.00 95.69 110 GLN A C 1
ATOM 903 O O . GLN A 1 110 ? 11.904 -7.013 -11.085 1.00 95.69 110 GLN A O 1
ATOM 908 N N . ILE A 1 111 ? 10.478 -8.053 -12.472 1.00 95.50 111 ILE A N 1
ATOM 909 C CA . ILE A 1 111 ? 9.647 -8.612 -11.399 1.00 95.50 111 ILE A CA 1
ATOM 910 C C . ILE A 1 111 ? 10.452 -9.552 -10.506 1.00 95.50 111 ILE A C 1
ATOM 912 O O . ILE A 1 111 ? 10.327 -9.443 -9.289 1.00 95.50 111 ILE A O 1
ATOM 916 N N . LEU A 1 112 ? 11.299 -10.420 -11.070 1.00 94.44 112 LEU A N 1
ATOM 917 C CA . LEU A 1 112 ? 12.130 -11.343 -10.286 1.00 94.44 112 LEU A CA 1
ATOM 918 C C . LEU A 1 112 ? 13.038 -10.602 -9.294 1.00 94.44 112 LEU A C 1
ATOM 920 O O . LEU A 1 112 ? 13.035 -10.900 -8.101 1.00 94.44 112 LEU A O 1
ATOM 924 N N . LYS A 1 113 ? 13.736 -9.569 -9.767 1.00 95.81 113 LYS A N 1
ATOM 925 C CA . LYS A 1 113 ? 14.564 -8.698 -8.920 1.00 95.81 113 LYS A CA 1
ATOM 926 C C . LYS A 1 113 ? 13.726 -7.970 -7.864 1.00 95.81 113 LYS A C 1
ATOM 928 O O . LYS A 1 113 ? 14.070 -7.920 -6.687 1.00 95.81 113 LYS A O 1
ATOM 933 N N . PHE A 1 114 ? 12.564 -7.452 -8.257 1.00 96.88 114 PHE A N 1
ATOM 934 C CA . PHE A 1 114 ? 11.664 -6.763 -7.337 1.00 96.88 114 PHE A CA 1
ATOM 935 C C . PHE A 1 114 ? 11.178 -7.673 -6.194 1.00 96.88 114 PHE A C 1
ATOM 937 O O . PHE A 1 114 ? 11.158 -7.240 -5.037 1.00 96.88 114 PHE A O 1
ATOM 944 N N . VAL A 1 115 ? 10.819 -8.932 -6.489 1.00 95.69 115 VAL A N 1
ATOM 945 C CA . VAL A 1 115 ? 10.392 -9.914 -5.470 1.00 95.69 115 VAL A CA 1
ATOM 946 C C . VAL A 1 115 ? 11.535 -10.437 -4.608 1.00 95.69 115 VAL A C 1
ATOM 948 O O . VAL A 1 115 ? 11.280 -10.862 -3.484 1.00 95.69 115 VAL A O 1
ATOM 951 N N . GLN A 1 116 ? 12.77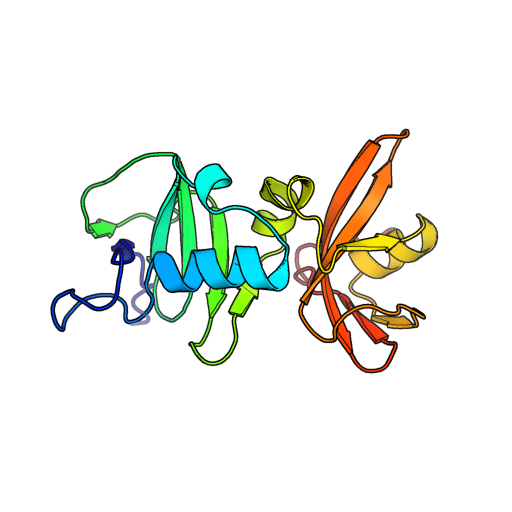9 -10.341 -5.074 1.00 95.62 116 GLN A N 1
ATOM 952 C CA . GLN A 1 116 ? 13.982 -10.560 -4.262 1.00 95.62 116 GLN A CA 1
ATOM 953 C C . GLN A 1 116 ? 14.255 -9.403 -3.288 1.00 95.62 116 GLN A C 1
ATOM 955 O O . GLN A 1 116 ? 15.023 -9.559 -2.345 1.00 95.62 116 GLN A O 1
ATOM 960 N N . GLY A 1 117 ? 13.567 -8.268 -3.452 1.00 96.00 117 GLY A N 1
ATOM 961 C CA . GLY A 1 117 ? 13.756 -7.079 -2.623 1.00 96.00 117 GLY A CA 1
ATOM 962 C C . GLY A 1 117 ? 14.743 -6.068 -3.202 1.00 96.00 117 GLY A C 1
ATOM 963 O O . GLY A 1 117 ? 15.059 -5.091 -2.522 1.00 96.00 117 GLY A O 1
ATOM 964 N N . ASP A 1 118 ? 15.198 -6.268 -4.438 1.00 96.31 118 ASP A N 1
ATOM 965 C CA . ASP A 1 118 ? 16.182 -5.399 -5.071 1.00 96.31 118 ASP A CA 1
ATOM 966 C C . ASP A 1 118 ? 15.591 -4.042 -5.464 1.00 96.31 118 ASP A C 1
ATOM 968 O O . ASP A 1 118 ? 14.376 -3.856 -5.616 1.00 96.31 118 ASP A O 1
ATOM 972 N N . SER A 1 119 ? 16.487 -3.071 -5.645 1.00 97.06 119 SER A N 1
ATOM 973 C CA . SER A 1 119 ? 16.152 -1.777 -6.241 1.00 97.06 119 SER A CA 1
ATOM 974 C C . SER A 1 119 ? 16.412 -1.804 -7.745 1.00 97.06 119 SER A C 1
ATOM 976 O O . SER A 1 119 ? 17.389 -2.392 -8.206 1.00 97.06 119 SER A O 1
ATOM 978 N N . LEU A 1 120 ? 15.544 -1.150 -8.512 1.00 98.06 120 LEU A N 1
ATOM 979 C CA . LEU A 1 120 ? 15.592 -1.128 -9.972 1.00 98.06 120 LEU A CA 1
ATOM 980 C C . LEU A 1 120 ? 15.772 0.299 -10.476 1.00 98.06 120 LEU A C 1
ATOM 982 O O . LEU A 1 120 ? 15.104 1.206 -9.988 1.00 98.06 120 LEU A O 1
ATOM 986 N N . HIS A 1 121 ? 16.620 0.490 -11.482 1.00 97.50 121 HIS A N 1
ATOM 987 C CA . HIS A 1 121 ? 16.645 1.737 -12.244 1.00 97.50 121 HIS A CA 1
ATOM 988 C C . HIS A 1 121 ? 15.534 1.671 -13.285 1.00 97.50 121 HIS A C 1
ATOM 990 O O . HIS A 1 121 ? 15.554 0.790 -14.145 1.00 97.50 121 HIS A O 1
ATOM 996 N N . ILE A 1 122 ? 14.557 2.564 -13.172 1.00 95.50 122 ILE A N 1
ATOM 997 C CA . ILE A 1 122 ? 13.388 2.606 -14.043 1.00 95.50 122 ILE A CA 1
ATOM 998 C C . ILE A 1 122 ? 13.235 4.032 -14.556 1.00 95.50 122 ILE A C 1
ATOM 1000 O O . ILE A 1 122 ? 13.074 4.960 -13.766 1.00 95.50 122 ILE A O 1
ATOM 1004 N N . ASP A 1 123 ? 13.233 4.189 -15.876 1.00 92.31 123 ASP A N 1
ATOM 1005 C CA . ASP A 1 123 ? 12.811 5.434 -16.510 1.00 92.31 123 ASP A CA 1
ATOM 1006 C C . ASP A 1 123 ? 11.278 5.469 -16.554 1.00 92.31 123 ASP A C 1
ATOM 1008 O O . ASP A 1 123 ? 10.636 4.828 -17.390 1.00 92.31 123 ASP A O 1
ATOM 1012 N N . TRP A 1 124 ? 10.680 6.133 -15.566 1.00 94.69 124 TRP A N 1
ATOM 1013 C CA . TRP A 1 124 ? 9.233 6.276 -15.442 1.00 94.69 124 TRP A CA 1
ATOM 1014 C C . TRP A 1 124 ? 8.861 7.738 -15.209 1.00 94.69 124 TRP A C 1
ATOM 1016 O O . TRP A 1 124 ? 9.378 8.400 -14.307 1.00 94.69 124 TRP A O 1
ATOM 1026 N N . ASN A 1 125 ? 7.912 8.225 -16.005 1.00 90.06 125 ASN A N 1
ATOM 1027 C CA . ASN A 1 125 ? 7.434 9.608 -16.003 1.00 90.06 125 ASN A CA 1
ATOM 1028 C C . ASN A 1 125 ? 6.325 9.888 -14.970 1.00 90.06 125 ASN A C 1
ATOM 1030 O O . ASN A 1 125 ? 5.629 10.896 -15.076 1.00 90.06 125 ASN A O 1
ATOM 1034 N N . GLY A 1 126 ? 6.119 8.985 -14.010 1.00 91.12 126 GLY A N 1
ATOM 1035 C CA . GLY A 1 126 ? 5.119 9.149 -12.961 1.00 91.12 126 GLY A CA 1
ATOM 1036 C C . GLY A 1 126 ? 5.626 9.898 -11.731 1.00 91.12 126 GLY A C 1
ATOM 1037 O O . GLY A 1 126 ? 6.747 10.402 -11.676 1.00 91.12 126 GLY A O 1
ATOM 1038 N N . GLU A 1 127 ? 4.775 9.964 -10.711 1.00 95.75 127 GLU A N 1
ATOM 1039 C CA . GLU A 1 127 ? 5.060 10.726 -9.500 1.00 95.75 127 GLU A CA 1
ATOM 1040 C C . GLU A 1 127 ? 5.973 9.961 -8.537 1.00 95.75 127 GLU A C 1
ATOM 1042 O O . GLU A 1 127 ? 5.724 8.799 -8.187 1.00 95.75 127 GLU A O 1
ATOM 1047 N N . SER A 1 128 ? 6.964 10.667 -7.989 1.00 96.88 128 SER A N 1
ATOM 1048 C CA . SER A 1 128 ? 7.740 10.194 -6.837 1.00 96.88 128 SER A CA 1
ATOM 1049 C C . SER A 1 128 ? 6.817 9.770 -5.683 1.00 96.88 128 SER A C 1
ATOM 1051 O O . SER A 1 128 ? 5.760 10.368 -5.465 1.00 96.88 128 SER A O 1
ATOM 1053 N N . GLY A 1 129 ? 7.187 8.715 -4.959 1.00 97.75 129 GLY A N 1
ATOM 1054 C CA . GLY A 1 129 ? 6.429 8.134 -3.849 1.00 97.75 129 GLY A CA 1
ATOM 1055 C C . GLY A 1 129 ? 6.058 6.661 -4.053 1.00 97.75 129 GLY A C 1
ATOM 1056 O O . GLY A 1 129 ? 6.638 5.948 -4.872 1.00 97.75 129 GLY A O 1
ATOM 1057 N N . TYR A 1 130 ? 5.080 6.173 -3.286 1.00 98.19 130 TYR A N 1
ATOM 1058 C CA . TYR A 1 130 ? 4.663 4.769 -3.355 1.00 98.19 130 TYR A CA 1
ATOM 1059 C C . TYR A 1 130 ? 3.946 4.433 -4.662 1.00 98.19 130 TYR A C 1
ATOM 1061 O O . TYR A 1 130 ? 3.044 5.152 -5.082 1.00 98.19 130 TYR A O 1
ATOM 1069 N N . VAL A 1 131 ? 4.300 3.316 -5.281 1.00 98.31 131 VAL A N 1
ATOM 1070 C CA . VAL A 1 131 ? 3.676 2.821 -6.512 1.00 98.31 131 VAL A CA 1
ATOM 1071 C C . VAL A 1 131 ? 3.168 1.403 -6.311 1.00 98.31 131 VAL A C 1
ATOM 1073 O O . VAL A 1 131 ? 3.760 0.624 -5.558 1.00 98.31 131 VAL A O 1
ATOM 1076 N N . ILE A 1 132 ? 2.081 1.055 -6.996 1.00 98.44 132 ILE A N 1
ATOM 1077 C CA . ILE A 1 132 ? 1.637 -0.337 -7.105 1.00 98.44 132 ILE A CA 1
ATOM 1078 C C . ILE A 1 132 ? 2.394 -0.964 -8.269 1.00 98.44 132 ILE A C 1
ATOM 1080 O O . ILE A 1 132 ? 2.294 -0.507 -9.406 1.00 98.44 132 ILE A O 1
ATOM 1084 N N . VAL A 1 133 ? 3.154 -2.015 -7.981 1.00 98.06 133 VAL A N 1
ATOM 1085 C CA . VAL A 1 133 ? 3.915 -2.741 -8.996 1.00 98.06 133 VAL A CA 1
ATOM 1086 C C . VAL A 1 133 ? 3.059 -3.859 -9.564 1.00 98.06 133 VAL A C 1
ATOM 1088 O O . VAL A 1 133 ? 2.497 -4.671 -8.822 1.00 98.06 133 VAL A O 1
ATOM 1091 N N . ARG A 1 134 ? 2.971 -3.900 -10.890 1.00 96.88 134 ARG A N 1
ATOM 1092 C CA . ARG A 1 134 ? 2.183 -4.860 -11.657 1.00 96.88 134 ARG A CA 1
ATOM 1093 C C . ARG A 1 134 ? 3.100 -5.692 -12.547 1.00 96.88 134 ARG A C 1
ATOM 109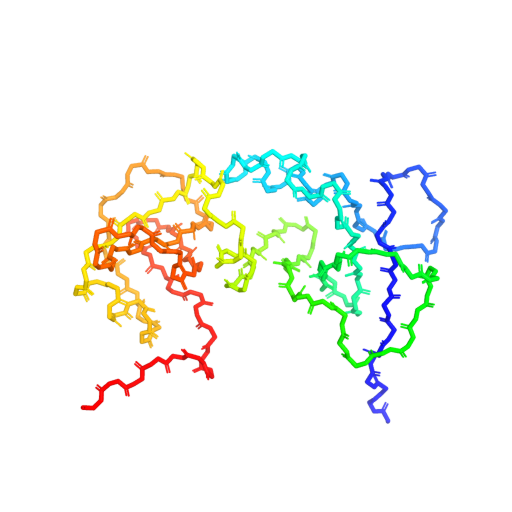5 O O . ARG A 1 134 ? 3.987 -5.148 -13.197 1.00 96.88 134 ARG A O 1
ATOM 1102 N N . GLY A 1 135 ? 2.867 -6.995 -12.588 1.00 93.75 135 GLY A N 1
ATOM 1103 C CA . GLY A 1 135 ? 3.474 -7.912 -13.549 1.00 93.75 135 GLY A CA 1
ATOM 1104 C C . GLY A 1 135 ? 2.411 -8.487 -14.480 1.00 93.75 135 GLY A C 1
ATOM 1105 O O . GLY A 1 135 ? 1.216 -8.361 -14.212 1.00 93.75 135 GLY A O 1
ATOM 1106 N N . ASN A 1 136 ? 2.844 -9.145 -15.550 1.00 87.81 136 ASN A N 1
ATOM 1107 C CA . ASN A 1 136 ? 1.967 -9.933 -16.413 1.00 87.81 136 ASN A CA 1
ATOM 1108 C C . ASN A 1 136 ? 2.313 -11.416 -16.256 1.00 87.81 136 ASN A C 1
ATOM 1110 O O . ASN A 1 136 ? 3.456 -11.807 -16.481 1.00 87.81 136 ASN A O 1
ATOM 1114 N N . LEU A 1 137 ? 1.325 -12.233 -15.893 1.00 79.44 137 LEU A N 1
ATOM 1115 C CA . LEU A 1 137 ? 1.445 -13.687 -15.800 1.00 79.44 137 LEU A CA 1
ATOM 1116 C C . LEU A 1 137 ? 0.331 -14.324 -16.629 1.00 79.44 137 LEU A C 1
ATOM 1118 O O . LEU A 1 137 ? -0.843 -14.058 -16.389 1.00 79.44 137 LEU A O 1
ATOM 1122 N N . SER A 1 138 ? 0.687 -15.148 -17.616 1.00 82.81 138 SER A N 1
ATOM 1123 C CA . SER A 1 138 ? -0.281 -15.836 -18.488 1.00 82.81 138 SER A CA 1
ATOM 1124 C C . SER A 1 138 ? -1.348 -14.896 -19.076 1.00 82.81 138 SER A C 1
ATOM 1126 O O . SER A 1 138 ? -2.539 -15.186 -19.004 1.00 82.81 138 SER A O 1
ATOM 1128 N N . ASN A 1 139 ? -0.929 -13.740 -19.608 1.00 81.25 139 ASN A N 1
ATOM 1129 C CA . ASN A 1 139 ? -1.790 -12.664 -20.135 1.00 81.25 139 ASN A CA 1
ATOM 1130 C C . ASN A 1 139 ? -2.725 -11.984 -19.116 1.00 81.25 139 ASN A C 1
ATOM 1132 O O . ASN A 1 139 ? -3.573 -11.185 -19.506 1.00 81.25 139 ASN A O 1
ATOM 1136 N N . HIS A 1 140 ? -2.550 -12.240 -17.820 1.00 84.12 140 HIS A N 1
ATOM 1137 C CA . HIS A 1 140 ? -3.286 -11.570 -16.755 1.00 84.12 140 HIS A CA 1
ATOM 1138 C C . HIS A 1 140 ? -2.368 -10.606 -16.011 1.00 84.12 140 HIS A C 1
ATOM 1140 O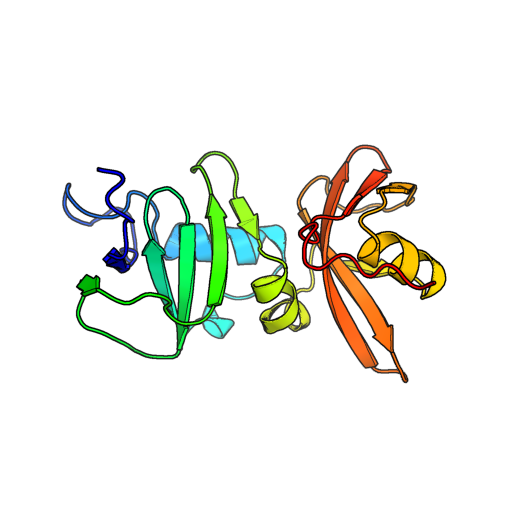 O . HIS A 1 140 ? -1.264 -10.960 -15.588 1.00 84.12 140 HIS A O 1
ATOM 1146 N N . ALA A 1 141 ? -2.837 -9.374 -15.846 1.00 89.62 141 ALA A N 1
ATOM 1147 C CA . ALA A 1 141 ? -2.128 -8.379 -15.067 1.00 89.62 141 ALA A CA 1
ATOM 1148 C C . ALA A 1 141 ? -2.330 -8.670 -13.573 1.00 89.62 141 ALA A C 1
ATOM 1150 O O . ALA A 1 141 ? -3.462 -8.702 -13.092 1.00 89.62 141 ALA A O 1
ATOM 1151 N N . ILE A 1 142 ? -1.235 -8.874 -12.846 1.00 93.38 142 ILE A N 1
ATOM 1152 C CA . ILE A 1 142 ? -1.245 -9.212 -11.421 1.00 93.38 142 ILE A CA 1
ATOM 1153 C C . ILE A 1 142 ? -0.513 -8.146 -10.613 1.00 93.38 142 ILE A C 1
ATOM 1155 O O . ILE A 1 142 ? 0.553 -7.663 -11.000 1.00 93.38 142 ILE A O 1
ATOM 1159 N N . GLN A 1 143 ? -1.077 -7.765 -9.471 1.00 96.06 143 GLN A N 1
ATOM 1160 C CA . GLN A 1 143 ? -0.419 -6.867 -8.529 1.00 96.06 143 GLN A CA 1
ATOM 1161 C C . GLN A 1 143 ? 0.614 -7.659 -7.738 1.00 96.06 143 GLN A C 1
ATOM 1163 O O . GLN A 1 143 ? 0.284 -8.607 -7.033 1.00 96.06 143 GLN A O 1
ATOM 1168 N N . ILE A 1 144 ? 1.874 -7.259 -7.855 1.00 96.19 144 ILE A N 1
ATOM 1169 C CA . ILE A 1 144 ? 3.001 -7.941 -7.218 1.00 96.19 144 ILE A CA 1
ATOM 1170 C C . ILE A 1 144 ? 3.218 -7.387 -5.813 1.00 96.19 144 ILE A C 1
ATOM 1172 O O . ILE A 1 144 ? 3.407 -8.146 -4.864 1.00 96.19 144 ILE A O 1
ATOM 1176 N N . GLY A 1 145 ? 3.126 -6.066 -5.655 1.00 96.50 145 GLY A N 1
ATOM 1177 C CA . GLY A 1 145 ? 3.267 -5.416 -4.360 1.00 96.50 145 GLY A CA 1
ATOM 1178 C C . GLY A 1 145 ? 3.429 -3.908 -4.462 1.00 96.50 145 GLY A C 1
ATOM 1179 O O . GLY A 1 145 ? 2.908 -3.274 -5.378 1.00 96.50 145 GLY A O 1
ATOM 1180 N N . VAL A 1 146 ? 4.147 -3.338 -3.495 1.00 98.25 146 VAL A N 1
ATOM 1181 C CA . VAL A 1 146 ? 4.395 -1.896 -3.389 1.00 98.25 146 VAL A CA 1
ATOM 1182 C C . VAL A 1 146 ? 5.873 -1.611 -3.614 1.00 98.25 146 VAL A C 1
ATOM 1184 O O . VAL A 1 146 ? 6.727 -2.277 -3.029 1.00 98.25 146 VAL A O 1
ATOM 1187 N N . GLY A 1 147 ? 6.173 -0.604 -4.426 1.00 98.12 147 GLY A N 1
ATOM 1188 C CA . GLY A 1 147 ? 7.501 -0.004 -4.530 1.00 98.12 147 GLY A CA 1
ATOM 1189 C C . GLY A 1 147 ? 7.498 1.434 -4.015 1.00 98.12 147 GLY A C 1
ATOM 1190 O O . GLY A 1 147 ? 6.441 2.052 -3.904 1.00 98.12 147 GLY A O 1
ATOM 1191 N N . LEU A 1 148 ? 8.671 1.969 -3.692 1.00 97.94 148 LEU A N 1
ATOM 1192 C CA . LEU A 1 148 ? 8.895 3.396 -3.463 1.00 97.94 148 LEU A CA 1
ATOM 1193 C C . LEU A 1 148 ? 9.751 3.920 -4.615 1.00 97.94 148 LEU A C 1
ATOM 1195 O O . LEU A 1 148 ? 10.905 3.520 -4.739 1.00 97.94 148 LEU A O 1
ATOM 1199 N N . TYR A 1 149 ? 9.171 4.761 -5.46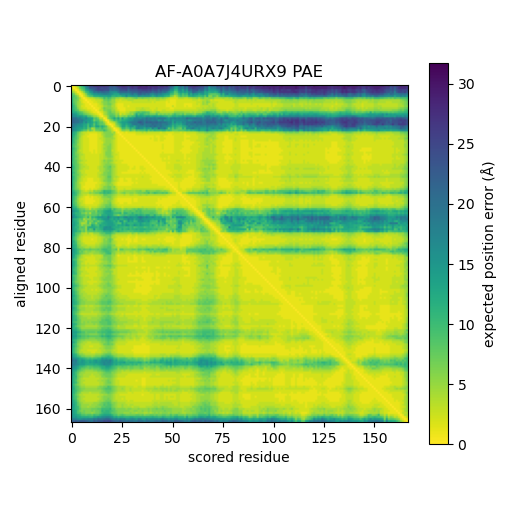6 1.00 98.31 149 TYR A N 1
ATOM 1200 C CA . TYR A 1 149 ? 9.861 5.362 -6.600 1.00 98.31 149 TYR A CA 1
ATOM 1201 C C . TYR A 1 149 ? 10.381 6.751 -6.239 1.00 98.31 149 TYR A C 1
ATOM 1203 O O . TYR A 1 149 ? 9.630 7.575 -5.723 1.00 98.31 149 TYR A O 1
ATOM 1211 N N . SER A 1 150 ? 11.648 7.022 -6.523 1.00 97.31 150 SER A N 1
ATOM 1212 C CA . SER A 1 150 ? 12.251 8.346 -6.370 1.00 97.31 150 SER A CA 1
ATOM 1213 C C . SER A 1 150 ? 13.514 8.448 -7.216 1.00 97.31 150 SER A C 1
ATOM 1215 O O . SER A 1 150 ? 14.319 7.520 -7.210 1.00 97.31 150 SER A O 1
ATOM 1217 N N . ASN A 1 151 ? 13.717 9.580 -7.896 1.00 95.00 151 ASN A N 1
ATOM 1218 C CA . ASN A 1 151 ? 14.943 9.882 -8.647 1.00 95.00 151 ASN A CA 1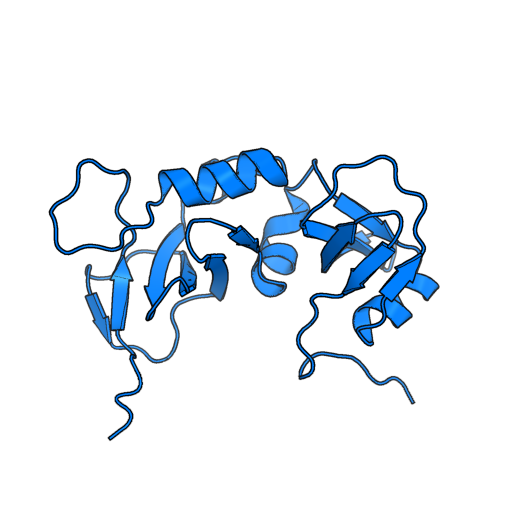
ATOM 1219 C C . ASN A 1 151 ? 15.356 8.775 -9.645 1.00 95.00 151 ASN A C 1
ATOM 1221 O O . ASN A 1 151 ? 16.525 8.406 -9.707 1.00 95.00 151 ASN A O 1
ATOM 1225 N N . GLY A 1 152 ? 14.396 8.207 -10.389 1.00 96.81 152 GLY A N 1
ATOM 1226 C CA . GLY A 1 152 ? 14.657 7.138 -11.368 1.00 96.81 152 GLY A CA 1
ATOM 1227 C C . GLY A 1 152 ? 14.916 5.754 -10.760 1.00 96.81 152 GLY A C 1
ATOM 1228 O O . GLY A 1 152 ? 15.252 4.815 -11.480 1.00 96.81 152 GLY A O 1
ATOM 1229 N N . ILE A 1 153 ? 14.768 5.604 -9.440 1.00 97.94 153 ILE A N 1
ATOM 1230 C CA . ILE A 1 153 ? 15.004 4.348 -8.725 1.00 97.94 153 ILE A CA 1
ATOM 1231 C C . ILE A 1 153 ? 13.705 3.872 -8.076 1.00 97.94 153 ILE A C 1
ATOM 1233 O O . ILE A 1 153 ? 13.033 4.613 -7.360 1.00 97.94 153 ILE A O 1
ATOM 1237 N N . LEU A 1 154 ? 13.364 2.607 -8.310 1.00 98.50 154 LEU A N 1
ATOM 1238 C CA . LEU A 1 154 ? 12.262 1.892 -7.681 1.00 98.50 154 LEU A CA 1
ATOM 1239 C C . LEU A 1 154 ? 12.801 0.963 -6.590 1.00 98.50 154 LEU A C 1
ATOM 1241 O O . LEU A 1 154 ? 13.420 -0.057 -6.885 1.00 98.50 154 LEU A O 1
ATOM 1245 N N . HIS A 1 155 ? 12.516 1.278 -5.330 1.00 98.19 155 HIS A N 1
ATOM 1246 C CA . HIS A 1 155 ? 12.879 0.454 -4.179 1.00 98.19 155 HIS A CA 1
ATOM 1247 C C . HIS A 1 155 ? 11.745 -0.504 -3.801 1.00 98.19 155 HIS A C 1
ATOM 1249 O O . HIS A 1 155 ? 10.651 -0.059 -3.431 1.00 98.19 155 HIS A O 1
ATOM 1255 N N . SER A 1 156 ? 12.000 -1.815 -3.824 1.00 97.94 156 SER A N 1
ATOM 1256 C CA . SER A 1 156 ? 11.020 -2.815 -3.385 1.00 97.94 156 SER A CA 1
ATOM 1257 C C . SER A 1 156 ? 10.624 -2.626 -1.917 1.00 97.94 156 SER A C 1
ATOM 1259 O O . SER A 1 156 ? 11.466 -2.431 -1.043 1.00 97.94 156 SER A O 1
ATOM 1261 N N . GLN A 1 157 ? 9.317 -2.674 -1.635 1.00 97.38 157 GLN A N 1
ATOM 1262 C CA . GLN A 1 157 ? 8.770 -2.659 -0.271 1.00 97.38 157 GLN A CA 1
ATOM 1263 C C . GLN A 1 157 ? 8.263 -4.042 0.158 1.00 97.38 157 GLN A C 1
ATOM 1265 O O . GLN A 1 157 ? 7.521 -4.152 1.140 1.00 97.38 157 GLN A O 1
ATOM 1270 N N . ILE A 1 158 ? 8.646 -5.102 -0.564 1.00 94.00 158 ILE A N 1
ATOM 1271 C CA . ILE A 1 158 ? 8.346 -6.477 -0.169 1.00 94.00 158 ILE A CA 1
ATOM 1272 C C . ILE A 1 158 ? 9.074 -6.774 1.151 1.00 94.00 158 ILE A C 1
ATOM 1274 O O . ILE A 1 158 ? 10.289 -6.577 1.243 1.00 94.00 158 ILE A O 1
ATOM 1278 N N . PRO A 1 159 ? 8.353 -7.219 2.200 1.00 91.69 159 PRO A N 1
ATOM 1279 C CA . PRO A 1 159 ? 8.975 -7.560 3.474 1.00 91.69 159 PRO A CA 1
ATOM 1280 C C . PRO A 1 159 ? 10.060 -8.622 3.294 1.00 91.69 159 PRO A C 1
ATOM 1282 O O . PRO A 1 159 ? 9.837 -9.578 2.559 1.00 91.69 159 PRO A O 1
ATOM 1285 N N . LYS A 1 160 ? 11.175 -8.516 4.030 1.00 91.75 160 LYS A N 1
ATOM 1286 C CA . LYS A 1 160 ? 12.288 -9.486 3.969 1.00 91.75 160 LYS A CA 1
ATOM 1287 C C . LYS A 1 160 ? 11.837 -10.942 4.103 1.00 91.75 160 LYS A C 1
ATOM 1289 O O . LYS A 1 160 ? 12.259 -11.789 3.336 1.00 91.75 160 LYS A O 1
ATOM 1294 N N . SER A 1 161 ? 10.905 -11.221 5.016 1.00 92.62 161 SER A N 1
ATOM 1295 C CA . SER A 1 161 ? 10.345 -12.568 5.223 1.00 92.62 161 SER A CA 1
ATOM 1296 C C . SER A 1 161 ? 9.512 -13.107 4.053 1.00 92.62 161 SER A C 1
ATOM 1298 O O . SER A 1 161 ? 9.084 -14.255 4.090 1.00 92.62 161 SER A O 1
ATOM 1300 N N . ARG A 1 162 ? 9.233 -12.278 3.044 1.00 89.69 162 ARG A N 1
ATOM 1301 C CA . ARG A 1 162 ? 8.476 -12.617 1.835 1.00 89.69 162 ARG A CA 1
ATOM 1302 C C . ARG A 1 162 ? 9.294 -12.436 0.560 1.00 89.69 162 ARG A C 1
ATOM 1304 O O . ARG A 1 162 ? 8.730 -12.546 -0.525 1.00 89.69 162 ARG A O 1
ATOM 1311 N N . GLN A 1 163 ? 10.578 -12.111 0.686 1.00 93.31 163 GLN A N 1
ATOM 1312 C CA . GLN A 1 163 ? 11.462 -12.035 -0.465 1.00 93.31 163 GLN A CA 1
ATOM 1313 C C . GLN A 1 163 ? 11.695 -13.448 -0.997 1.00 93.31 163 GLN A C 1
ATOM 1315 O O . GLN A 1 163 ? 11.917 -14.385 -0.228 1.00 93.31 163 GLN A O 1
ATOM 1320 N N . LEU A 1 164 ? 11.578 -13.610 -2.313 1.00 88.56 164 LEU A N 1
ATOM 1321 C CA . LEU A 1 164 ? 11.763 -14.901 -2.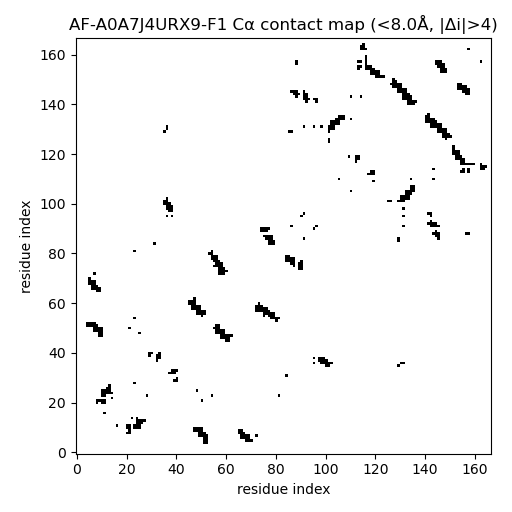963 1.00 88.56 164 LEU A CA 1
ATOM 1322 C C . LEU A 1 164 ? 13.224 -15.062 -3.354 1.00 88.56 164 LEU A C 1
ATOM 1324 O O . LEU A 1 164 ? 13.682 -14.438 -4.305 1.00 88.56 164 LEU A O 1
ATOM 1328 N N . HIS A 1 165 ? 13.941 -15.933 -2.655 1.00 83.25 165 HIS A N 1
ATOM 1329 C CA . HIS A 1 165 ? 15.271 -16.362 -3.069 1.00 83.25 165 HIS A CA 1
ATOM 1330 C C . HIS A 1 165 ? 15.117 -17.579 -3.980 1.00 83.25 165 HIS A C 1
ATOM 1332 O O . HIS A 1 165 ? 14.925 -18.698 -3.513 1.00 83.25 165 HIS A O 1
ATOM 1338 N N . LEU A 1 166 ? 15.115 -17.332 -5.288 1.00 69.38 166 LEU A N 1
ATOM 1339 C CA . LEU A 1 166 ? 15.109 -18.390 -6.293 1.00 69.38 166 LEU A CA 1
ATOM 1340 C C . LEU A 1 166 ? 16.560 -18.835 -6.495 1.00 69.38 166 LEU A C 1
ATOM 1342 O O . LEU A 1 166 ? 17.367 -18.059 -7.005 1.00 69.38 166 LEU A O 1
ATOM 1346 N N . SER A 1 167 ? 16.875 -20.034 -6.003 1.00 62.56 167 SER A N 1
ATOM 1347 C CA . SER A 1 167 ? 18.149 -20.737 -6.198 1.00 62.56 167 SER A CA 1
ATOM 1348 C C . SER A 1 167 ? 18.201 -21.447 -7.541 1.00 62.56 167 SER A C 1
ATOM 1350 O O . SER A 1 167 ? 17.166 -22.077 -7.866 1.00 62.56 167 SER A O 1
#

Secondary structure (DSSP, 8-state):
------EEEEPPSSS-S-TTS-SS-HHHHHHHHHHHH---GGGGTTEEEEE-SSSEEEEEES---SEEE-S--SEEEEEE-SS-EEE-HHHHHHHGGG--SSEEE--HHHHHHHHHT-EEE----S-SEEEEEEEEETTEEEEEEEEEEETTEEEE---GGG-----

Solvent-accessible surface area (backbone atoms only — not comparable to full-atom values): 9530 Å² total; per-residue (Å²): 132,87,77,76,72,42,50,34,40,52,40,38,65,53,86,90,64,70,100,84,61,62,93,54,30,46,49,60,54,40,48,50,43,27,73,56,23,50,30,62,61,74,82,46,68,65,43,39,48,28,33,44,67,85,42,34,31,20,38,27,83,54,88,74,69,67,64,49,83,48,95,77,62,74,39,64,30,37,42,34,78,86,85,50,80,42,74,30,42,62,33,27,47,74,52,42,86,58,42,80,32,48,65,47,77,42,58,69,75,56,45,53,43,34,45,50,41,38,71,42,85,44,97,67,95,68,73,71,40,72,27,40,30,29,36,70,55,95,93,38,82,39,50,74,19,32,28,40,32,49,96,52,34,35,36,38,59,55,53,77,96,70,35,54,82,83,128

Foldseek 3Di:
DPPQQQKKAWAAQDPPDDPPGDPDHPVNVQCCCCVAFVQHCVLLPQWTWIDGPAQWIAIARHDDPRMDRDNDHHGGAWGDNPVDIGGWFVNLQVRVVRGDAQEAEDEPVVLLCLLQQHKDQADDPHDFAKHFYWYADPNDIGGRGIWGDDDRMTGRPNDNVRRDDDD

Radius of gyration: 16.94 Å; Cα contacts (8 Å, |Δi|>4): 320; chains: 1; bounding box: 37×36×51 Å

pLDDT: mean 89.58, std 12.31, range [36.0, 98.56]

Sequence (167 aa):
MNSTNITFNLLPFDTSHEQNQSTITRMELLEFWNNRFGIPSEIFKEYTFWEKGSGKIWAFKGNLPQETEIEALGIRFTTTNQKSWKPTTNAAQKFGHHAHKNVLSLPFDQILKFVQGDSLHIDWNGESGYVIVRGNLSNHAIQIGVGLYSNGILHSQIPKSRQLHLS

Mean predicted aligned error: 5.54 Å